Protein AF-Q19UM0-F1 (afdb_monomer)

Solvent-accessible surface area (backbone atoms only — not comparable to full-atom values): 3560 Å² total; per-residue (Å²): 134,77,55,73,73,64,43,51,71,71,56,78,69,82,83,62,67,91,72,54,77,76,61,72,79,45,85,63,47,62,58,68,40,55,71,77,31,72,59,54,73,66,60,46,22,65,53,60,75,32,82,92,79,81

Radius of gyration: 12.62 Å; Cα contacts (8 Å, |Δi|>4): 37; chains: 1; bounding box: 32×18×28 Å

Structure (mmCIF, N/CA/C/O backbone):
data_AF-Q19UM0-F1
#
_entry.id   AF-Q19UM0-F1
#
loop_
_atom_site.group_PDB
_atom_site.id
_atom_site.type_symbol
_atom_site.label_atom_id
_atom_site.label_alt_id
_atom_site.label_comp_id
_atom_site.label_asym_id
_atom_site.label_entity_id
_atom_site.label_seq_id
_atom_site.pdbx_PDB_ins_code
_atom_site.Cartn_x
_atom_site.Cartn_y
_atom_site.Cartn_z
_atom_site.occupancy
_atom_site.B_iso_or_equiv
_atom_site.auth_seq_id
_atom_site.auth_comp_id
_atom_site.auth_asym_id
_atom_site.auth_atom_id
_atom_site.pdbx_PDB_model_num
ATOM 1 N N . PHE A 1 1 ? 25.069 -12.849 -7.093 1.00 81.75 1 PHE A N 1
ATOM 2 C CA . PHE A 1 1 ? 23.729 -12.244 -7.248 1.00 81.75 1 PHE A CA 1
ATOM 3 C C . PHE A 1 1 ? 23.722 -10.893 -6.542 1.00 81.75 1 PHE A C 1
ATOM 5 O O . PHE A 1 1 ? 24.525 -10.730 -5.632 1.00 81.75 1 PHE A O 1
ATOM 12 N N . LEU A 1 2 ? 22.911 -9.931 -6.998 1.00 88.81 2 LEU A N 1
ATOM 13 C CA . LEU A 1 2 ? 22.791 -8.600 -6.377 1.00 88.81 2 LEU A CA 1
ATOM 14 C C . LEU A 1 2 ? 21.915 -8.671 -5.118 1.00 88.81 2 LEU A C 1
ATOM 16 O O . LEU A 1 2 ? 21.042 -9.535 -5.038 1.00 88.81 2 LEU A O 1
ATOM 20 N N . ASP A 1 3 ? 22.137 -7.772 -4.161 1.00 90.88 3 ASP A N 1
ATOM 21 C CA . ASP A 1 3 ? 21.214 -7.551 -3.044 1.00 90.88 3 ASP A CA 1
ATOM 22 C C . ASP A 1 3 ? 19.928 -6.844 -3.504 1.00 90.88 3 ASP A C 1
ATOM 24 O O . ASP A 1 3 ? 19.850 -6.313 -4.614 1.00 90.88 3 ASP A O 1
ATOM 28 N N . HIS A 1 4 ? 18.915 -6.856 -2.637 1.00 83.88 4 HIS A N 1
ATOM 29 C CA . HIS A 1 4 ? 17.579 -6.335 -2.926 1.00 83.88 4 HIS A CA 1
ATOM 30 C C . HIS A 1 4 ? 17.594 -4.865 -3.367 1.00 83.88 4 HIS A C 1
ATOM 32 O O . HIS A 1 4 ? 16.993 -4.509 -4.381 1.00 83.88 4 HIS A O 1
ATOM 38 N N . GLU A 1 5 ? 18.336 -4.016 -2.652 1.00 85.31 5 GLU A N 1
ATOM 39 C CA . GLU A 1 5 ? 18.387 -2.583 -2.934 1.00 85.31 5 GLU A CA 1
ATOM 40 C C . GLU A 1 5 ? 19.023 -2.314 -4.304 1.00 85.31 5 GLU A C 1
ATOM 42 O O . GLU A 1 5 ? 18.512 -1.524 -5.103 1.00 85.31 5 GLU A O 1
ATOM 47 N N . ASN A 1 6 ? 20.120 -3.007 -4.611 1.00 88.25 6 ASN A N 1
ATOM 48 C CA . ASN A 1 6 ? 20.805 -2.857 -5.890 1.00 88.25 6 ASN A CA 1
ATOM 49 C C . ASN A 1 6 ? 20.044 -3.503 -7.055 1.00 88.25 6 ASN A C 1
ATOM 51 O O . ASN A 1 6 ? 20.076 -2.971 -8.166 1.00 88.25 6 ASN A O 1
ATOM 55 N N . ALA A 1 7 ? 19.312 -4.594 -6.824 1.00 86.56 7 ALA A N 1
ATOM 56 C CA . ALA A 1 7 ? 18.447 -5.200 -7.834 1.00 86.56 7 ALA A CA 1
ATOM 57 C C . ALA A 1 7 ? 17.303 -4.255 -8.248 1.00 86.56 7 ALA A C 1
ATOM 59 O O . ALA A 1 7 ? 17.056 -4.081 -9.445 1.00 86.56 7 ALA A O 1
ATOM 60 N N . ASN A 1 8 ? 16.673 -3.578 -7.283 1.00 81.56 8 ASN A N 1
ATOM 61 C CA . ASN A 1 8 ? 15.566 -2.647 -7.528 1.00 81.56 8 ASN A CA 1
ATOM 62 C C . ASN A 1 8 ? 15.983 -1.389 -8.310 1.00 81.56 8 ASN A C 1
ATOM 64 O O . ASN A 1 8 ? 15.183 -0.832 -9.057 1.00 81.56 8 ASN A O 1
ATOM 68 N N . LYS A 1 9 ? 17.252 -0.964 -8.223 1.00 82.88 9 LYS A N 1
ATOM 69 C CA . LYS A 1 9 ? 17.786 0.150 -9.035 1.00 82.88 9 LYS A CA 1
ATOM 70 C C . LYS A 1 9 ? 17.915 -0.202 -10.522 1.00 82.88 9 LYS A C 1
ATOM 72 O O . LYS A 1 9 ? 17.828 0.682 -11.373 1.00 82.88 9 LYS A O 1
ATOM 77 N N . ILE A 1 10 ? 18.142 -1.479 -10.839 1.00 86.25 10 ILE A N 1
ATOM 78 C CA . ILE A 1 10 ? 18.266 -1.971 -12.220 1.00 86.25 10 ILE A CA 1
ATOM 79 C C . ILE A 1 10 ? 16.883 -2.300 -12.788 1.00 86.25 10 ILE A C 1
ATOM 81 O O . ILE A 1 10 ? 16.563 -1.932 -13.920 1.00 86.25 10 ILE A O 1
ATOM 85 N N . LEU A 1 11 ? 16.051 -2.977 -11.995 1.00 79.94 11 LEU A N 1
ATOM 86 C CA . LEU A 1 11 ? 14.682 -3.329 -12.350 1.00 79.94 11 LEU A CA 1
ATOM 87 C C . LEU A 1 11 ? 13.748 -2.139 -12.097 1.00 79.94 11 LEU A C 1
ATOM 89 O O . LEU A 1 11 ? 13.007 -2.102 -11.121 1.00 79.94 11 LEU A O 1
ATOM 93 N N . ASN A 1 12 ? 13.749 -1.166 -13.010 1.00 71.12 12 ASN A N 1
ATOM 94 C CA . ASN A 1 12 ? 12.801 -0.052 -12.958 1.00 71.12 12 ASN A CA 1
ATOM 95 C C . ASN A 1 12 ? 11.381 -0.528 -13.293 1.00 71.12 12 ASN A C 1
ATOM 97 O O . ASN 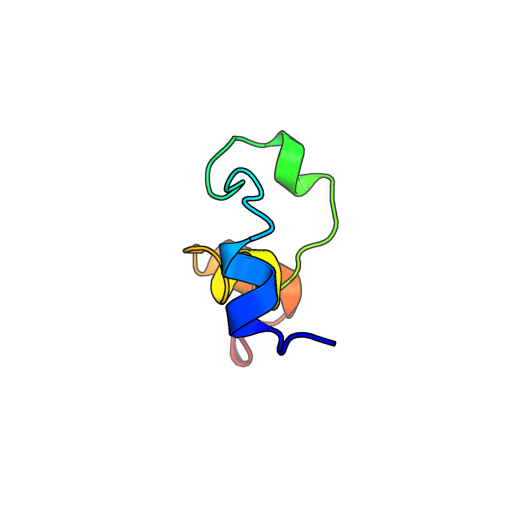A 1 12 ? 10.967 -0.561 -14.455 1.00 71.12 12 ASN A O 1
ATOM 101 N N . ARG A 1 13 ? 10.613 -0.892 -12.265 1.00 77.12 13 ARG A N 1
ATOM 102 C CA . ARG A 1 13 ? 9.175 -1.129 -12.389 1.00 77.12 13 ARG A CA 1
ATOM 103 C C . ARG A 1 13 ? 8.434 0.215 -12.373 1.00 77.12 13 ARG A C 1
ATOM 105 O O . ARG A 1 13 ? 8.740 1.060 -11.533 1.00 77.12 13 ARG A O 1
ATOM 112 N N . PRO A 1 14 ? 7.443 0.440 -13.255 1.00 79.12 14 PRO A N 1
ATOM 113 C CA . PRO A 1 14 ? 6.609 1.631 -13.161 1.00 79.12 14 PRO A CA 1
ATOM 114 C C . PRO A 1 14 ? 5.854 1.622 -11.831 1.00 79.12 14 PRO A C 1
ATOM 116 O O . PRO A 1 14 ? 5.183 0.632 -11.513 1.00 79.12 14 PRO A O 1
ATOM 119 N N . LYS A 1 15 ? 5.966 2.725 -11.081 1.00 77.69 15 LYS A N 1
ATOM 120 C CA . LYS A 1 15 ? 5.260 2.893 -9.810 1.00 77.69 15 LYS A CA 1
ATOM 121 C C . LYS A 1 15 ? 3.754 2.823 -10.036 1.00 77.69 15 LYS A C 1
ATOM 123 O O . LYS A 1 15 ? 3.250 3.419 -10.990 1.00 77.69 15 LYS A O 1
ATOM 128 N N . ARG A 1 16 ? 3.042 2.081 -9.187 1.00 79.50 16 ARG A N 1
ATOM 129 C CA . ARG A 1 16 ? 1.591 1.857 -9.315 1.00 79.50 16 ARG A CA 1
ATOM 130 C C . ARG A 1 16 ? 0.765 2.627 -8.294 1.00 79.50 16 ARG A C 1
ATOM 132 O O . ARG A 1 16 ? -0.452 2.704 -8.465 1.00 79.50 16 ARG A O 1
ATOM 139 N N . TYR A 1 17 ? 1.385 3.206 -7.275 1.00 74.19 17 TYR A N 1
ATOM 140 C CA . TYR A 1 17 ? 0.739 4.098 -6.326 1.00 74.19 17 TYR A CA 1
ATOM 141 C C . TYR A 1 17 ? -0.072 5.161 -7.061 1.00 74.19 17 TYR A C 1
ATOM 143 O O . TYR A 1 17 ? 0.418 5.803 -7.994 1.00 74.19 17 TYR A O 1
ATOM 151 N N . ASN A 1 18 ? -1.332 5.313 -6.656 1.00 63.28 18 ASN A N 1
ATOM 152 C CA . ASN A 1 18 ? -2.283 6.259 -7.235 1.00 63.28 18 ASN A CA 1
ATOM 153 C C . ASN A 1 18 ? -2.506 6.141 -8.756 1.00 63.28 18 ASN A C 1
ATOM 155 O O . ASN A 1 18 ? -3.005 7.081 -9.372 1.00 63.28 18 ASN A O 1
ATOM 159 N N . SER A 1 19 ? -2.182 5.004 -9.386 1.00 71.25 19 SER A N 1
ATOM 160 C CA . SER A 1 19 ? -2.411 4.798 -10.830 1.00 71.25 19 SER A CA 1
ATOM 161 C C . SER A 1 19 ? -3.880 4.518 -11.202 1.00 71.25 19 SER A C 1
ATOM 163 O O . SER A 1 19 ? -4.207 4.409 -12.384 1.00 71.25 19 SER A O 1
ATOM 165 N N . GLY A 1 20 ? -4.775 4.446 -10.210 1.00 69.44 20 GLY A N 1
ATOM 166 C CA . GLY A 1 20 ? -6.217 4.243 -10.367 1.00 69.44 20 GLY A CA 1
ATOM 167 C C . GLY A 1 20 ? -6.715 2.903 -9.809 1.00 69.44 20 GLY A C 1
ATOM 168 O O . GLY A 1 20 ? -5.937 2.059 -9.370 1.00 69.44 20 GLY A O 1
ATOM 169 N N . LYS A 1 21 ? -8.037 2.690 -9.869 1.00 70.19 21 LYS A N 1
ATOM 170 C CA . LYS A 1 21 ? -8.756 1.590 -9.187 1.00 70.19 21 LYS A CA 1
ATOM 171 C C . LYS A 1 21 ? -8.434 0.174 -9.680 1.00 70.19 21 LYS A C 1
ATOM 173 O O . LYS A 1 21 ? -8.816 -0.800 -9.049 1.00 70.19 21 LYS A O 1
ATOM 178 N N . LEU A 1 22 ? -7.749 0.020 -10.817 1.00 82.06 22 LEU A N 1
ATOM 179 C CA . LEU A 1 22 ? -7.408 -1.312 -11.334 1.00 82.06 22 LEU A CA 1
ATOM 180 C C . LEU A 1 22 ? -6.355 -2.029 -10.470 1.00 82.06 22 LEU A C 1
ATOM 182 O O . LEU A 1 22 ? -6.308 -3.257 -10.474 1.00 82.06 22 LEU A O 1
ATOM 186 N N . LYS A 1 23 ? -5.529 -1.279 -9.724 1.00 82.31 23 LYS A N 1
ATOM 187 C CA . LYS A 1 23 ? -4.539 -1.837 -8.787 1.00 82.31 23 LYS A CA 1
ATOM 188 C C . LYS A 1 23 ? -5.214 -2.601 -7.638 1.00 82.31 23 LYS A C 1
ATOM 190 O O . LYS A 1 23 ? -4.720 -3.659 -7.270 1.00 82.31 23 LYS A O 1
ATOM 195 N N . GLU A 1 24 ? -6.357 -2.110 -7.159 1.00 83.88 24 GLU A N 1
ATOM 196 C CA . GLU A 1 24 ? -7.120 -2.648 -6.016 1.00 83.88 24 GLU A CA 1
ATOM 197 C C . GLU A 1 24 ? -7.777 -4.016 -6.302 1.00 83.88 24 GLU A C 1
ATOM 199 O O . GLU A 1 24 ? -8.199 -4.708 -5.3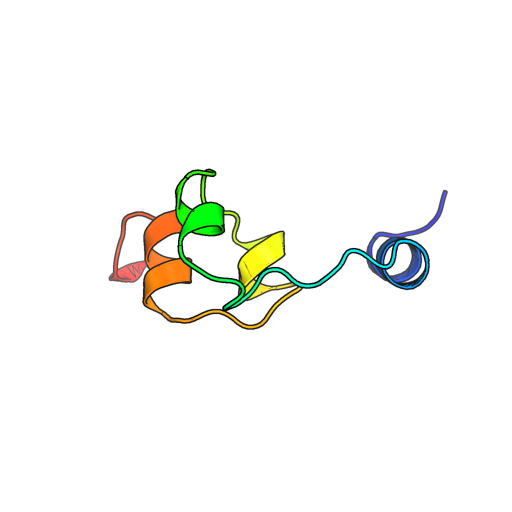84 1.00 83.88 24 GLU A O 1
ATOM 204 N N . PHE A 1 25 ? -7.834 -4.464 -7.566 1.00 87.50 25 PHE A N 1
ATOM 205 C CA . PHE A 1 25 ? -8.255 -5.838 -7.892 1.00 87.50 25 PHE A CA 1
ATOM 206 C C . PHE A 1 25 ? -7.202 -6.890 -7.518 1.00 87.50 25 PHE A C 1
ATOM 208 O O . PHE A 1 25 ? -7.487 -8.088 -7.529 1.00 87.50 25 PHE A O 1
ATOM 215 N N . VAL A 1 26 ? -5.968 -6.461 -7.251 1.00 87.69 26 VAL A N 1
ATOM 216 C CA . VAL A 1 26 ? -4.857 -7.327 -6.863 1.00 87.69 26 VAL A CA 1
ATOM 217 C C . VAL A 1 26 ? -4.682 -7.234 -5.353 1.00 87.69 26 VAL A C 1
ATOM 219 O O . VAL A 1 26 ? -4.829 -6.162 -4.781 1.00 87.69 26 VAL A O 1
ATOM 222 N N . GLN A 1 27 ? -4.312 -8.339 -4.707 1.00 90.75 27 GLN A N 1
ATOM 223 C CA . GLN A 1 27 ? -4.046 -8.336 -3.271 1.00 90.75 27 GLN A CA 1
ATOM 224 C C . GLN A 1 27 ? -2.954 -7.313 -2.897 1.00 90.75 27 GLN A C 1
ATOM 226 O O . GLN A 1 27 ? -1.895 -7.237 -3.548 1.00 90.75 27 GLN A O 1
ATOM 231 N N . GLY A 1 28 ? -3.220 -6.562 -1.824 1.00 90.69 28 GLY A N 1
ATOM 232 C CA . GLY A 1 28 ? -2.300 -5.588 -1.247 1.00 90.69 28 GLY A CA 1
ATOM 233 C C . GLY A 1 28 ? -0.956 -6.213 -0.863 1.00 90.69 28 GLY A C 1
ATOM 234 O O . GLY A 1 28 ? -0.849 -7.405 -0.565 1.00 90.69 28 GLY A O 1
ATOM 235 N N . ASN A 1 29 ? 0.109 -5.414 -0.913 1.00 92.81 29 ASN A N 1
ATOM 236 C CA . ASN A 1 29 ? 1.460 -5.866 -0.588 1.00 92.81 29 ASN A CA 1
ATOM 237 C C . ASN A 1 29 ? 2.261 -4.737 0.068 1.00 92.81 29 ASN A C 1
ATOM 239 O O . ASN A 1 29 ? 2.554 -3.738 -0.584 1.00 92.81 29 ASN A O 1
ATOM 243 N N . LEU A 1 30 ? 2.634 -4.918 1.339 1.00 93.88 30 LEU A N 1
ATOM 244 C CA . LEU A 1 30 ? 3.287 -3.875 2.137 1.00 93.88 30 LEU A CA 1
ATOM 245 C C . LEU A 1 30 ? 4.608 -3.401 1.521 1.00 93.88 30 LEU A C 1
ATOM 247 O O . LEU A 1 30 ? 4.846 -2.199 1.449 1.00 93.88 30 LEU A O 1
ATOM 251 N N . GLU A 1 31 ? 5.439 -4.337 1.050 1.00 92.00 31 GLU A N 1
ATOM 252 C CA . GLU A 1 31 ? 6.729 -4.011 0.434 1.00 92.00 31 GLU A CA 1
ATOM 253 C C . GLU A 1 31 ? 6.514 -3.125 -0.794 1.00 92.00 31 GLU A C 1
ATOM 255 O O . GLU A 1 31 ? 6.969 -1.988 -0.837 1.00 92.00 31 GLU A O 1
ATOM 260 N N . ARG A 1 32 ? 5.714 -3.595 -1.753 1.00 90.31 32 ARG A N 1
ATOM 261 C CA . ARG A 1 32 ? 5.457 -2.892 -3.012 1.00 90.31 32 ARG A CA 1
ATOM 262 C C . ARG A 1 32 ? 4.797 -1.533 -2.814 1.00 90.31 32 ARG A C 1
ATOM 264 O O . ARG A 1 32 ? 5.091 -0.603 -3.552 1.00 90.31 32 ARG A O 1
ATOM 271 N N . GLU A 1 33 ? 3.823 -1.449 -1.916 1.00 91.25 33 GLU A N 1
ATOM 272 C CA . GLU A 1 33 ? 2.927 -0.293 -1.853 1.00 91.25 33 GLU A CA 1
ATOM 273 C C . GLU A 1 33 ? 3.395 0.760 -0.853 1.00 91.25 33 GLU A C 1
ATOM 275 O O . GLU A 1 33 ? 3.218 1.941 -1.131 1.00 91.25 33 GLU A O 1
ATOM 280 N N . CYS A 1 34 ? 4.030 0.352 0.251 1.00 91.88 34 CYS A N 1
ATOM 281 C CA . CYS A 1 34 ? 4.407 1.243 1.351 1.00 91.88 34 CYS A CA 1
ATOM 282 C C . CYS A 1 34 ? 5.920 1.336 1.617 1.00 91.88 34 CYS A C 1
ATOM 284 O O . CYS A 1 34 ? 6.354 2.341 2.181 1.00 91.88 34 CYS A O 1
ATOM 286 N N . MET A 1 35 ? 6.723 0.324 1.251 1.00 91.44 35 MET A N 1
ATOM 287 C CA . MET A 1 35 ? 8.190 0.369 1.414 1.00 91.44 35 MET A CA 1
ATOM 288 C C . MET A 1 35 ? 8.891 0.858 0.136 1.00 91.44 35 MET A C 1
ATOM 290 O O . MET A 1 35 ? 9.749 1.738 0.188 1.00 91.44 35 MET A O 1
ATOM 294 N N . GLU A 1 36 ? 8.506 0.322 -1.024 1.00 88.62 36 GLU A N 1
ATOM 295 C CA . GLU A 1 36 ? 9.031 0.694 -2.346 1.00 88.62 36 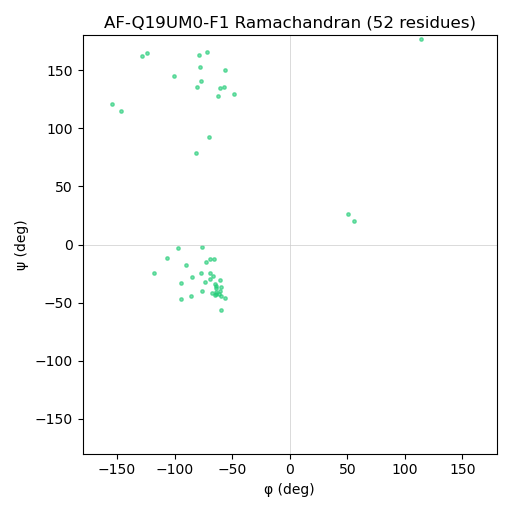GLU A CA 1
ATOM 296 C C . GLU A 1 36 ? 8.311 1.924 -2.933 1.00 88.62 36 GLU A C 1
ATOM 298 O O . GLU A 1 36 ? 8.880 2.703 -3.712 1.00 88.62 36 GLU A O 1
ATOM 303 N N . GLU A 1 37 ? 7.047 2.119 -2.552 1.00 89.06 37 GLU A N 1
ATOM 304 C CA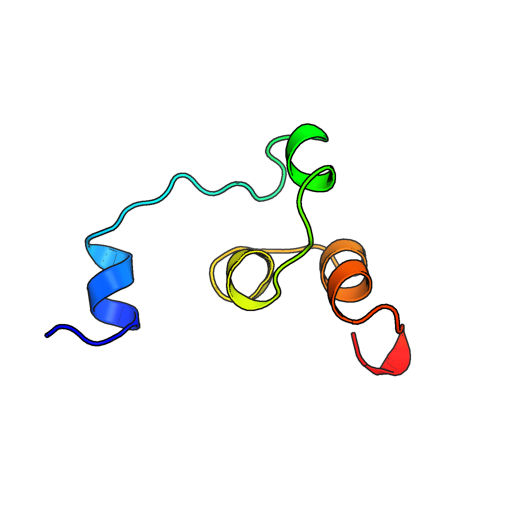 . GLU A 1 37 ? 6.186 3.214 -2.988 1.00 89.06 37 GLU A CA 1
ATOM 305 C C . GLU A 1 37 ? 5.635 3.997 -1.785 1.00 89.06 37 GLU A C 1
ATOM 307 O O . GLU A 1 37 ? 5.730 3.579 -0.636 1.00 89.06 37 GLU A O 1
ATOM 312 N N . LYS A 1 38 ? 5.091 5.191 -2.043 1.00 89.94 38 LYS A N 1
ATOM 313 C CA . LYS A 1 38 ? 4.306 5.909 -1.033 1.00 89.94 38 LYS A CA 1
ATOM 314 C C . LYS A 1 38 ? 2.937 5.233 -0.976 1.00 89.94 38 LYS A C 1
ATOM 316 O O . LYS A 1 38 ? 2.415 4.956 -2.042 1.00 89.94 38 LYS A O 1
ATOM 321 N N . CYS A 1 39 ? 2.343 5.060 0.199 1.00 91.25 39 CYS A N 1
ATOM 322 C CA . CYS A 1 39 ? 0.955 4.613 0.333 1.00 91.25 39 CYS A CA 1
ATOM 323 C C . CYS A 1 39 ? 0.145 5.544 1.237 1.00 91.25 39 CYS A C 1
ATOM 325 O O . CYS A 1 39 ? 0.689 6.353 1.998 1.00 91.25 39 CYS A O 1
ATOM 327 N N . SER A 1 40 ? -1.174 5.441 1.126 1.00 92.50 40 SER A N 1
ATOM 328 C CA . SER A 1 40 ? -2.121 5.952 2.112 1.00 92.50 40 SER A CA 1
ATOM 329 C C . SER A 1 40 ? -2.236 5.006 3.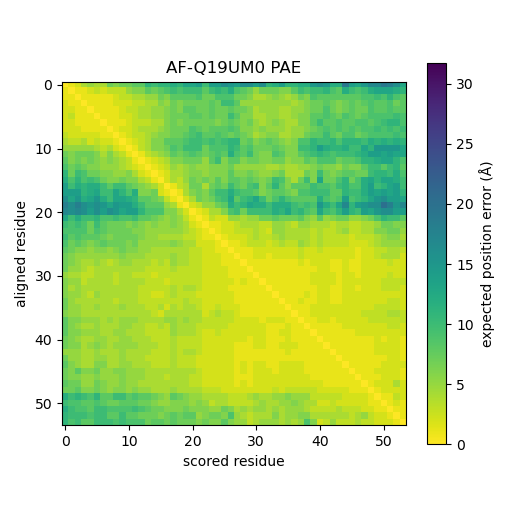314 1.00 92.50 40 SER A C 1
ATOM 331 O O . SER A 1 40 ? -1.870 3.834 3.240 1.00 92.50 40 SER A O 1
ATOM 333 N N . PHE A 1 41 ? -2.783 5.504 4.427 1.00 94.38 41 PHE A N 1
ATOM 334 C CA . PHE A 1 41 ? -3.077 4.655 5.587 1.00 94.38 41 PHE A CA 1
ATOM 335 C C . PHE A 1 41 ? -4.053 3.523 5.234 1.00 94.38 41 PHE A C 1
ATOM 337 O O . PHE A 1 41 ? -3.898 2.413 5.724 1.00 94.38 41 PHE A O 1
ATOM 344 N N . GLU A 1 42 ? -5.030 3.783 4.360 1.00 93.19 42 GLU A N 1
ATOM 345 C CA . GLU A 1 42 ? -6.017 2.776 3.961 1.00 93.19 42 GLU A CA 1
ATOM 346 C C . GLU A 1 42 ? -5.381 1.640 3.150 1.00 93.19 42 GLU A C 1
ATOM 348 O O . GLU A 1 42 ? -5.636 0.480 3.448 1.00 93.19 42 GLU A O 1
ATOM 353 N N . GLU A 1 43 ? -4.470 1.949 2.222 1.00 92.56 43 GLU A N 1
ATOM 354 C CA . GLU A 1 43 ? -3.700 0.927 1.492 1.00 92.56 43 GLU A CA 1
ATOM 355 C C . GLU A 1 43 ? -2.847 0.069 2.447 1.00 92.56 43 GLU A C 1
ATOM 357 O O . GLU A 1 43 ? -2.774 -1.147 2.292 1.00 92.56 43 GLU A O 1
ATOM 362 N N . ALA A 1 44 ? -2.227 0.666 3.474 1.00 94.75 44 ALA A N 1
ATOM 363 C CA . ALA A 1 44 ? -1.526 -0.109 4.501 1.00 94.75 44 ALA A CA 1
ATOM 364 C C . ALA A 1 44 ? -2.508 -0.996 5.295 1.00 94.75 44 ALA A C 1
ATOM 366 O O . ALA A 1 44 ? -2.234 -2.174 5.544 1.00 94.75 44 ALA A O 1
ATOM 367 N N . ARG A 1 45 ? -3.68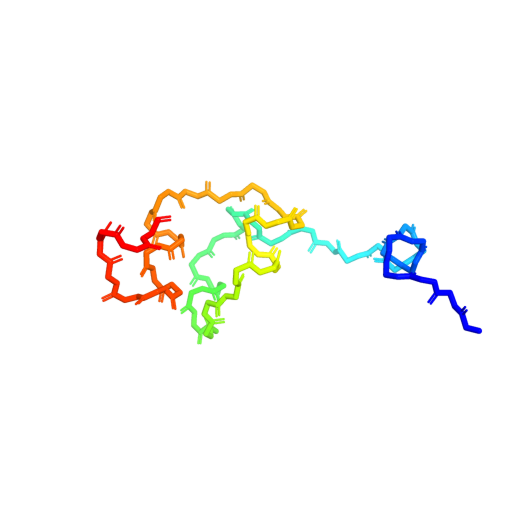8 -0.458 5.631 1.00 95.69 45 ARG A N 1
ATOM 368 C CA . ARG A 1 45 ? -4.735 -1.157 6.387 1.00 95.69 45 ARG A CA 1
ATOM 369 C C . ARG A 1 45 ? -5.299 -2.350 5.632 1.00 95.69 45 ARG A C 1
ATOM 371 O O . ARG A 1 45 ? -5.595 -3.3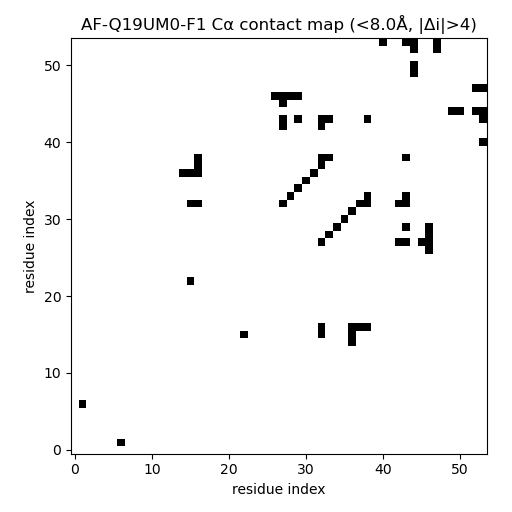65 6.256 1.00 95.69 45 ARG A O 1
ATOM 378 N N . GLU A 1 46 ? -5.425 -2.255 4.314 1.00 92.94 46 GLU A N 1
ATOM 379 C CA . GLU A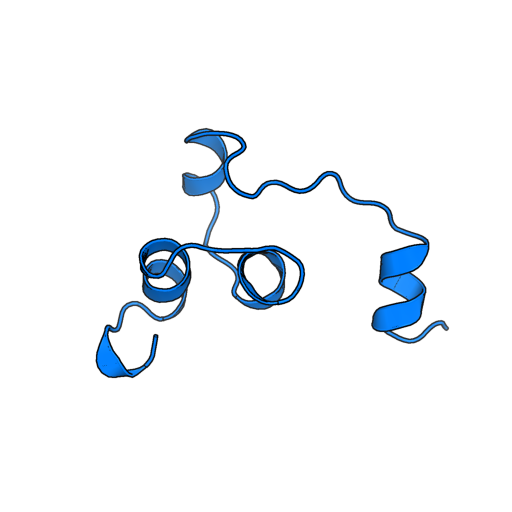 1 46 ? -5.836 -3.359 3.441 1.00 92.94 46 GLU A CA 1
ATOM 380 C C . GLU A 1 46 ? -4.866 -4.545 3.503 1.00 92.94 46 GLU A C 1
ATOM 382 O O . GLU A 1 46 ? -5.295 -5.688 3.376 1.00 92.94 46 GLU A O 1
ATOM 387 N N . VAL A 1 47 ? -3.571 -4.309 3.750 1.00 94.25 47 VAL A N 1
ATOM 388 C CA . VAL A 1 47 ? -2.584 -5.394 3.873 1.00 94.25 47 VAL A CA 1
ATOM 389 C C . VAL A 1 47 ? -2.689 -6.114 5.217 1.00 94.25 47 VAL A C 1
ATOM 391 O O . VAL A 1 47 ? -2.545 -7.335 5.277 1.00 94.25 47 VAL A O 1
ATOM 394 N N . PHE A 1 48 ? -2.908 -5.372 6.303 1.00 94.19 48 PHE A N 1
ATOM 395 C CA . PHE A 1 48 ? -2.964 -5.943 7.653 1.00 94.19 48 PHE A CA 1
ATOM 396 C C . PHE A 1 48 ? -4.364 -6.389 8.082 1.00 94.19 48 PHE A C 1
ATOM 398 O O . PHE A 1 48 ? -4.484 -7.118 9.067 1.00 94.19 48 PHE A O 1
ATOM 405 N N . GLU A 1 49 ? -5.404 -5.907 7.398 1.00 91.94 49 GLU A N 1
ATOM 406 C CA . GLU A 1 49 ? -6.821 -6.049 7.757 1.00 91.94 49 GLU A CA 1
ATOM 407 C C . GLU A 1 49 ? -7.119 -5.644 9.219 1.00 91.94 49 GLU A C 1
ATOM 409 O O . GLU A 1 49 ? -8.065 -6.121 9.846 1.00 91.94 49 GLU A O 1
ATOM 414 N N . ASN A 1 50 ? -6.303 -4.750 9.794 1.00 94.12 50 ASN A N 1
ATOM 415 C CA . ASN A 1 50 ? -6.361 -4.392 11.209 1.00 94.12 50 ASN A CA 1
ATOM 416 C C . ASN A 1 50 ? -5.816 -2.985 11.477 1.00 94.12 50 ASN A C 1
ATOM 418 O O . ASN A 1 50 ? -4.637 -2.732 11.260 1.00 94.12 50 ASN A O 1
ATOM 422 N N . THR A 1 51 ? -6.643 -2.104 12.038 1.00 91.62 51 THR A N 1
ATOM 423 C CA . THR A 1 51 ? -6.292 -0.693 12.272 1.00 91.62 51 THR A CA 1
ATOM 424 C C . THR A 1 51 ? -5.158 -0.480 13.278 1.00 91.62 51 THR A C 1
ATOM 426 O O . THR A 1 51 ? -4.385 0.451 13.110 1.00 91.62 51 THR A O 1
ATOM 429 N N . GLU A 1 52 ? -5.034 -1.308 14.318 1.00 91.94 52 GLU A N 1
ATOM 430 C CA . GLU A 1 52 ? -3.996 -1.133 15.352 1.00 91.94 52 GLU A CA 1
ATOM 431 C C . GLU A 1 52 ? -2.609 -1.595 14.887 1.00 91.94 52 GLU A C 1
ATOM 433 O O . GLU A 1 52 ? -1.592 -1.146 15.411 1.00 91.94 52 GLU A O 1
ATOM 438 N N . ARG A 1 53 ? -2.568 -2.514 13.918 1.00 83.19 53 ARG A N 1
ATOM 439 C CA . ARG A 1 53 ? -1.339 -3.082 13.345 1.00 83.19 53 ARG A CA 1
ATOM 440 C C . ARG A 1 53 ? -0.904 -2.415 12.039 1.00 83.19 53 ARG A C 1
ATOM 442 O O . ARG A 1 53 ? 0.118 -2.831 11.496 1.00 83.19 53 ARG A O 1
ATOM 449 N N . THR A 1 54 ? -1.697 -1.465 11.544 1.00 86.88 54 THR A N 1
ATOM 450 C CA . THR A 1 54 ? -1.437 -0.692 10.322 1.00 86.88 54 THR A CA 1
ATOM 451 C C . THR A 1 54 ? -0.456 0.432 10.584 1.00 86.88 54 THR A C 1
ATOM 453 O O . THR A 1 54 ? 0.488 0.571 9.776 1.00 86.88 54 THR A O 1
#

InterPro domains:
  IPR000294 Gamma-carboxyglutamic acid-rich (GLA) domain [PF00594] (23-54)
  IPR000294 Gamma-carboxyglutamic acid-rich (GLA) domain [PR00001] (21-34)
  IPR000294 Gamma-carboxyglutamic acid-rich (GLA) domain [PR00001] (35-48)
  IPR000294 Gamma-carboxyglutamic acid-rich (GLA) domain [PR00001] (49-54)
  IPR000294 Gamma-carboxyglutamic acid-rich (GLA) domain [PS50998] (17-54)
  IPR000294 Gamma-carboxyglutamic acid-rich (GLA) domain [SM00069] (1-54)
  IPR017857 Coagulation factor-like, Gla domain superfamily [G3DSA:4.10.740.10] (17-54)
  IPR035972 Gamma-carboxyglutamic acid-rich (GLA) domain superfamily [SSF57630] (18-54)
  IPR050442 Peptidase S1 family, coagulation factors [PTHR24278] (1-54)

Nearest PDB structures (foldseek):
  1nl0-assembly1_G  TM=9.379E-01  e=8.972E-05  unclassified
  1j35-assembly1_C  TM=9.333E-01  e=1.794E-04  Bos taurus
  1iod-assembly1_G  TM=9.127E-01  e=4.349E-03  Bos taurus
  4zma-assembly1_L  TM=8.939E-01  e=4.995E-03  Homo sapiens
  6r2w-assembly1_L  TM=9.020E-01  e=6.591E-03  Homo sapiens

pLDDT: mean 86.3, std 7.59, range [63.28, 95.69]

Sequence (54 aa):
FLDHENANKILNRPKRYNSGKLKEFVQGNLERECMEEKCSFEEAREVFENTERT

Foldseek 3Di:
DDDPVVVCVVPDDPQCEPVDDVPVVDQQDCCRDVVVHPHDLVSVCSNVVDNVVD

Secondary structure (DSSP, 8-state):
---HHHHHHHS-PPP-TTS-TTGGGSPP-HIIIIISS---HHHHHHHHT-TTT-

Mean predicted aligned e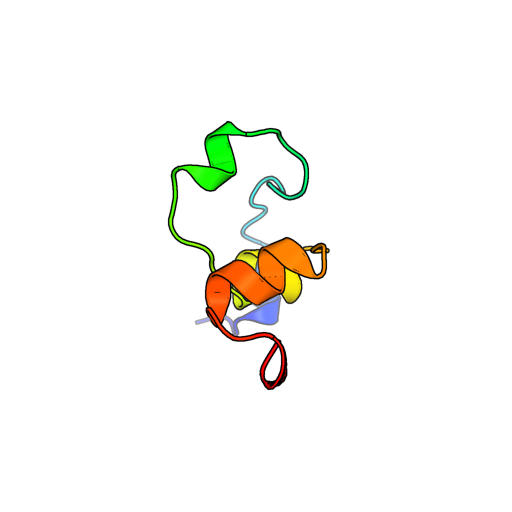rror: 5.07 Å

Organism: Homo sapiens (NCBI:txid9606)